Protein AF-A0A8D8N071-F1 (afdb_monomer)

InterPro domains:
  IPR002794 Protein of unknown function DUF92, TMEM19 [PF01940] (54-146)
  IPR002794 Protein of unknown function DUF92, TMEM19 [PTHR13353] (44-160)

Sequence (162 aa):
MSESTFYKFLPLLLCALSVPLSMFMWIGNVAYSKIASDEENVIPPARWLFSILVPLLLMLYGLKRKGVNKSGAIVGLLCATILSIASHAFLACLAMFFFSSSRATKFRAHLKRKYEEDFRGGEGRRNWAQVICNAGYATTLAMLYLLDCGYGERPVDFGRFY

Solvent-accessible surface area (backbone atoms only — not comparable to full-atom values): 8678 Å² total; per-residue (Å²): 131,60,72,72,60,54,65,70,47,43,63,56,53,51,49,67,51,30,50,58,53,14,50,52,53,30,53,50,46,52,52,47,21,64,76,69,73,40,73,88,72,61,70,54,55,68,52,39,32,48,22,45,45,51,26,48,52,52,34,53,49,29,47,75,63,42,35,24,40,74,60,12,33,56,50,43,30,55,40,35,22,49,18,29,51,19,19,61,66,51,28,48,52,53,51,50,50,53,55,51,51,34,55,51,41,49,60,66,38,80,61,49,52,78,76,38,95,82,61,81,73,64,37,51,60,33,41,40,68,57,36,42,75,73,40,39,67,61,32,54,51,25,50,51,38,38,72,79,73,34,66,54,86,76,78,92,53,63,89,82,76,107

Mean predicted aligned error: 5.96 Å

Organism: Culex pipiens (NCBI:txid7175)

pLDDT: mean 89.52, std 9.37, range [52.84, 98.38]

Foldseek 3Di:
DDPVVCVVCVVVVLCVPLLVQLVVVQVVQCVVCVVVVNNPQRQDSVLSSCLQRVLLVLLVVCVVQLLEDPQLSVLSSVLLSLLSQAEVVSNVVVSCCSVVQQVVCLVPVVVVVVPDPPSPDHGHYDHNVNSCVRRVVVSVVSVVSCVPPNHDDDDPDPPVPD

Structure (mmCIF, N/CA/C/O backbone):
data_AF-A0A8D8N071-F1
#
_entry.id   AF-A0A8D8N071-F1
#
loop_
_atom_site.group_PDB
_atom_site.id
_atom_site.type_symbol
_atom_site.label_atom_id
_atom_site.label_alt_id
_atom_site.label_comp_id
_atom_site.label_asym_id
_atom_site.label_entity_id
_atom_site.label_seq_id
_atom_site.pdbx_PDB_ins_code
_atom_site.Cartn_x
_atom_site.Cartn_y
_atom_site.Cartn_z
_atom_site.occupancy
_atom_site.B_iso_or_equiv
_atom_site.auth_seq_id
_atom_site.auth_comp_id
_atom_site.auth_asym_id
_atom_site.auth_atom_id
_atom_site.pdbx_PDB_model_num
ATOM 1 N N . MET A 1 1 ? -1.800 22.437 20.946 1.00 52.84 1 MET A N 1
ATOM 2 C CA . MET A 1 1 ? -2.088 22.727 19.523 1.00 52.84 1 MET A CA 1
ATOM 3 C C . MET A 1 1 ? -3.493 22.206 19.240 1.00 52.84 1 MET A C 1
ATOM 5 O O . MET A 1 1 ? -3.700 21.018 19.447 1.00 52.84 1 MET A O 1
ATOM 9 N N . SER A 1 2 ? -4.479 23.062 18.939 1.00 56.72 2 SER A N 1
ATOM 10 C CA . SER A 1 2 ? -5.875 22.600 18.799 1.00 56.72 2 SER A CA 1
ATOM 11 C C . SER A 1 2 ? -5.994 21.626 17.617 1.00 56.72 2 SER A C 1
ATOM 13 O O . SER A 1 2 ? -5.282 21.790 16.623 1.00 56.72 2 SER A O 1
ATOM 15 N N . GLU A 1 3 ? -6.851 20.600 17.720 1.00 66.44 3 GLU A N 1
ATOM 16 C CA . GLU A 1 3 ? -7.021 19.573 16.673 1.00 66.44 3 GLU A CA 1
ATOM 17 C C . GLU A 1 3 ? -7.222 20.181 15.272 1.00 66.44 3 GLU A C 1
ATOM 19 O O . GLU A 1 3 ? -6.717 19.649 14.286 1.00 66.44 3 GLU A O 1
ATOM 24 N N . SER A 1 4 ? -7.880 21.342 15.186 1.00 73.88 4 SER A N 1
ATOM 25 C CA . SER A 1 4 ? -8.118 22.080 13.938 1.00 73.88 4 SER A CA 1
ATOM 26 C C . SER A 1 4 ? -6.826 22.476 13.213 1.00 73.88 4 SER A C 1
ATOM 28 O O . SER A 1 4 ? -6.741 22.376 11.990 1.00 73.88 4 SER A O 1
ATOM 30 N N . THR A 1 5 ? -5.785 22.872 13.947 1.00 78.12 5 THR A N 1
ATOM 31 C CA . THR A 1 5 ? -4.499 23.257 13.351 1.00 78.12 5 THR A CA 1
ATOM 32 C C . THR A 1 5 ? -3.749 22.039 12.810 1.00 78.12 5 THR A C 1
ATOM 34 O O . THR A 1 5 ? -3.159 22.116 11.738 1.00 78.12 5 THR A O 1
ATOM 37 N N . PHE A 1 6 ? -3.818 20.890 13.492 1.00 79.44 6 PHE A N 1
ATOM 38 C CA . PHE A 1 6 ? -3.146 19.661 13.053 1.00 79.44 6 PHE A CA 1
ATOM 39 C C . PHE A 1 6 ? -3.658 19.172 11.690 1.00 79.44 6 PHE A C 1
ATOM 41 O O . PHE A 1 6 ? -2.860 18.870 10.806 1.00 79.44 6 PHE A O 1
ATOM 48 N N . TYR A 1 7 ? -4.978 19.160 11.474 1.00 81.38 7 TYR A N 1
ATOM 49 C CA . TYR A 1 7 ? -5.555 18.718 10.198 1.00 81.38 7 TYR A CA 1
ATOM 50 C C . TYR A 1 7 ? -5.221 19.641 9.019 1.00 81.38 7 TYR A C 1
ATOM 52 O O . TYR A 1 7 ? -5.156 19.162 7.891 1.00 81.38 7 TYR A O 1
ATOM 60 N N . LYS A 1 8 ? -4.959 20.933 9.264 1.00 85.69 8 LYS A N 1
ATOM 61 C CA . LYS A 1 8 ? -4.506 21.874 8.223 1.00 85.69 8 LYS A CA 1
ATOM 62 C C . LYS A 1 8 ? -3.095 21.550 7.730 1.00 85.69 8 LYS A C 1
ATOM 64 O O . LYS A 1 8 ? -2.833 21.649 6.537 1.00 85.69 8 LYS A O 1
ATOM 69 N N . PHE A 1 9 ? -2.205 21.134 8.632 1.00 86.75 9 PHE A N 1
ATOM 70 C CA . PHE A 1 9 ? -0.821 20.785 8.294 1.00 86.75 9 PHE A CA 1
ATOM 71 C C . PHE A 1 9 ? -0.629 19.312 7.918 1.00 86.75 9 PHE A C 1
ATOM 73 O O . PHE A 1 9 ? 0.404 18.960 7.355 1.00 86.75 9 PHE A O 1
ATOM 80 N N . LEU A 1 10 ? -1.610 18.447 8.186 1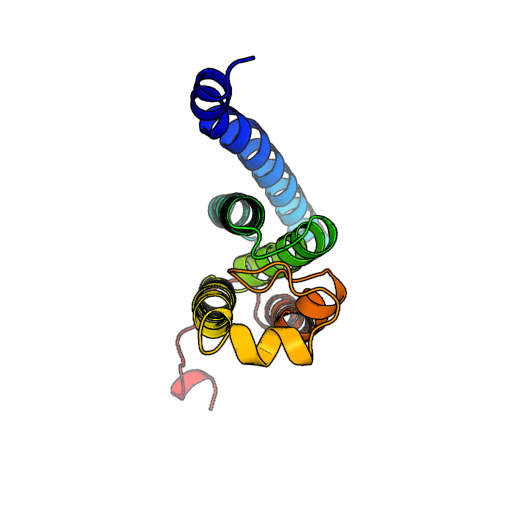.00 86.25 10 LEU A N 1
ATOM 81 C CA . LEU A 1 10 ? -1.515 17.016 7.902 1.00 86.25 10 LEU A CA 1
ATOM 82 C C . LEU A 1 10 ? -1.209 16.704 6.422 1.00 86.25 10 LEU A C 1
ATOM 84 O O . LEU A 1 10 ? -0.294 15.918 6.193 1.00 86.25 10 LEU A O 1
ATOM 88 N N . PRO A 1 11 ? -1.872 17.308 5.412 1.00 87.50 11 PRO A N 1
ATOM 89 C CA . PRO A 1 11 ? -1.524 17.065 4.009 1.00 87.50 11 PRO A CA 1
ATOM 90 C C . PRO A 1 11 ? -0.084 17.469 3.684 1.00 87.50 11 PRO A C 1
ATOM 92 O O . PRO A 1 11 ? 0.623 16.731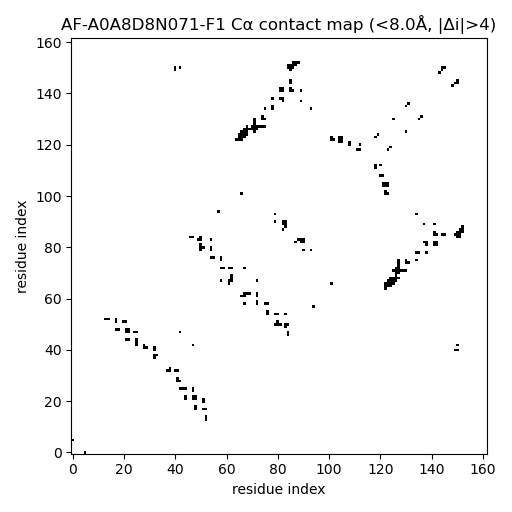 3.005 1.00 87.50 11 PRO A O 1
ATOM 95 N N . LEU A 1 12 ? 0.373 18.603 4.227 1.00 89.50 12 LEU A N 1
ATOM 96 C CA . LEU A 1 12 ? 1.741 19.079 4.039 1.00 89.50 12 LEU A CA 1
ATOM 97 C C . LEU A 1 12 ? 2.751 18.093 4.637 1.00 89.50 12 LEU A C 1
ATOM 99 O O . LEU A 1 12 ? 3.721 17.748 3.975 1.00 89.50 12 LEU A O 1
ATOM 103 N N . LEU A 1 13 ? 2.497 17.595 5.850 1.00 89.00 13 LEU A N 1
ATOM 104 C CA . LEU A 1 13 ? 3.345 16.606 6.517 1.00 89.00 13 LEU A CA 1
ATOM 105 C C . LEU A 1 13 ? 3.375 15.269 5.759 1.00 89.00 13 LEU A C 1
ATOM 107 O O . LEU A 1 13 ? 4.436 14.666 5.610 1.00 89.00 13 LEU A O 1
ATOM 111 N N . LEU A 1 14 ? 2.228 14.821 5.242 1.00 89.94 14 LEU A N 1
ATOM 112 C CA . LEU A 1 14 ? 2.140 13.604 4.434 1.00 89.94 14 LEU A CA 1
ATOM 113 C C . LEU A 1 14 ? 2.947 13.727 3.143 1.00 89.94 14 LEU A C 1
ATOM 115 O O . LEU A 1 14 ? 3.718 12.822 2.829 1.00 89.94 14 LEU A O 1
ATOM 119 N N . CYS A 1 15 ? 2.826 14.842 2.422 1.00 89.94 15 CYS A N 1
ATOM 120 C CA . CYS A 1 15 ? 3.624 15.099 1.224 1.00 89.94 15 CYS A CA 1
ATOM 121 C C . CYS A 1 15 ? 5.116 15.235 1.559 1.00 89.94 15 CYS A C 1
ATOM 123 O O . CYS A 1 15 ? 5.947 14.607 0.908 1.00 89.94 15 CYS A O 1
ATOM 125 N N . ALA A 1 16 ? 5.455 15.988 2.610 1.00 90.12 16 ALA A N 1
ATOM 126 C CA . ALA A 1 16 ? 6.834 16.220 3.036 1.00 90.12 16 ALA A CA 1
ATOM 127 C C . ALA A 1 16 ? 7.560 14.937 3.469 1.00 90.12 16 ALA A C 1
ATOM 129 O O . ALA A 1 16 ? 8.778 14.873 3.357 1.00 90.12 16 ALA A O 1
ATOM 130 N N . LEU A 1 17 ? 6.839 13.915 3.939 1.00 90.31 17 LEU A N 1
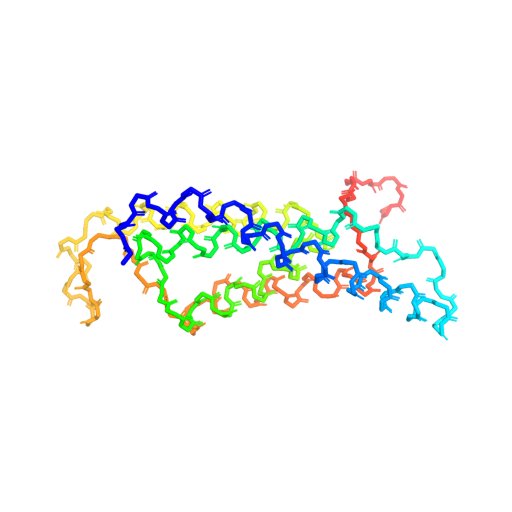ATOM 131 C CA . LEU A 1 17 ? 7.415 12.608 4.271 1.00 90.31 17 LEU A CA 1
ATOM 132 C C . LEU A 1 17 ? 7.400 11.640 3.081 1.00 90.31 17 LEU A C 1
ATOM 134 O O . LEU A 1 17 ? 8.398 10.973 2.816 1.00 90.31 17 LEU A O 1
ATOM 138 N N . SER A 1 18 ? 6.279 11.551 2.362 1.00 91.19 18 SER A N 1
ATOM 139 C CA . SER A 1 18 ? 6.112 10.564 1.287 1.00 91.19 18 SER A CA 1
ATOM 140 C C . SER A 1 18 ? 6.951 10.878 0.051 1.00 91.19 18 SER A C 1
ATOM 142 O O . SER A 1 18 ? 7.525 9.956 -0.525 1.00 91.19 18 SER A O 1
ATOM 144 N N . VAL A 1 19 ? 7.082 12.154 -0.334 1.00 93.81 19 VAL A N 1
ATOM 145 C CA . VAL A 1 19 ? 7.828 12.543 -1.539 1.00 93.81 19 VAL A CA 1
ATOM 146 C C . VAL A 1 19 ? 9.322 12.231 -1.396 1.00 93.81 19 VAL A C 1
ATOM 148 O O . VAL A 1 19 ? 9.820 11.467 -2.225 1.00 93.81 19 VAL A O 1
ATOM 151 N N . PRO A 1 20 ? 10.047 12.691 -0.354 1.00 94.81 20 PRO A N 1
ATOM 152 C CA . PRO A 1 20 ? 11.467 12.368 -0.214 1.00 94.81 20 PRO A CA 1
ATOM 153 C C . PRO A 1 20 ? 11.718 10.870 -0.058 1.00 94.81 20 PRO A C 1
ATOM 155 O O . PRO A 1 20 ? 12.638 10.342 -0.677 1.00 94.81 20 PRO A O 1
ATOM 158 N N . LEU A 1 21 ? 10.873 10.166 0.707 1.00 93.81 21 LEU A N 1
ATOM 159 C CA . LEU A 1 21 ? 11.000 8.718 0.869 1.00 93.81 21 LEU A CA 1
ATOM 160 C C . LEU A 1 21 ? 10.805 7.985 -0.466 1.00 93.81 21 LEU A C 1
ATOM 162 O O . LEU A 1 21 ? 11.557 7.063 -0.771 1.00 93.81 21 LEU A O 1
ATOM 166 N N . SER A 1 22 ? 9.840 8.413 -1.284 1.00 95.25 22 SER A N 1
ATOM 167 C CA . SER A 1 22 ? 9.605 7.822 -2.606 1.00 95.25 22 SER A CA 1
ATOM 168 C C . SER A 1 22 ? 10.768 8.045 -3.564 1.00 95.25 22 SER A C 1
ATOM 170 O O . SER A 1 22 ? 11.167 7.114 -4.257 1.00 95.25 22 SER A O 1
ATOM 172 N N . MET A 1 23 ? 11.360 9.242 -3.552 1.00 95.31 23 MET A N 1
ATOM 173 C CA . MET A 1 23 ? 12.532 9.551 -4.368 1.00 95.31 23 MET A CA 1
ATOM 174 C C . MET A 1 23 ? 13.748 8.749 -3.914 1.00 95.31 23 MET A C 1
ATOM 176 O O . MET A 1 23 ? 14.463 8.210 -4.750 1.00 95.31 23 MET A O 1
ATOM 180 N N . PHE A 1 24 ? 13.950 8.609 -2.602 1.00 95.38 24 PHE A N 1
ATOM 181 C CA . PHE A 1 24 ? 15.024 7.788 -2.048 1.00 95.38 24 PHE A CA 1
ATOM 182 C C . PHE A 1 24 ? 14.902 6.320 -2.477 1.00 95.38 24 PHE A C 1
ATOM 184 O O . PHE A 1 24 ? 15.866 5.740 -2.976 1.00 95.38 24 PHE A O 1
ATOM 191 N N . MET A 1 25 ? 13.707 5.734 -2.350 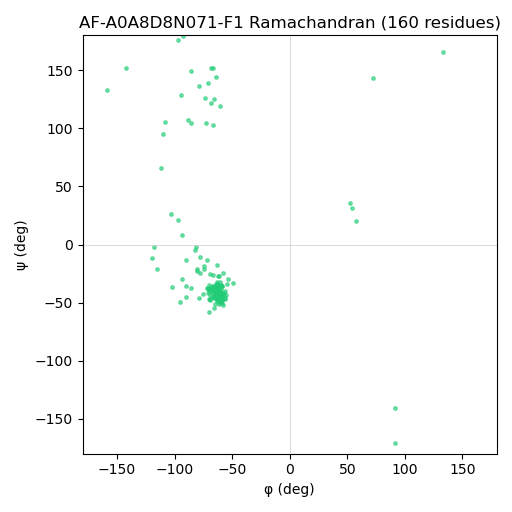1.00 94.00 25 MET A N 1
ATOM 192 C CA . MET A 1 25 ? 13.459 4.355 -2.780 1.00 94.00 25 MET A CA 1
ATOM 193 C C . MET A 1 25 ? 13.630 4.177 -4.292 1.00 94.00 25 MET A C 1
ATOM 195 O O . MET A 1 25 ? 14.210 3.188 -4.734 1.00 94.00 25 MET A O 1
ATOM 199 N N . TRP A 1 26 ? 13.179 5.150 -5.087 1.00 95.94 26 TRP A N 1
ATOM 200 C CA . TRP A 1 26 ? 13.367 5.139 -6.534 1.00 95.94 26 TRP A CA 1
ATOM 201 C C . TRP A 1 26 ? 14.848 5.197 -6.928 1.00 95.94 26 TRP A C 1
ATOM 203 O O . TRP A 1 26 ? 15.290 4.375 -7.726 1.00 95.94 26 TRP A O 1
ATOM 213 N N . ILE A 1 27 ? 15.636 6.096 -6.326 1.00 94.69 27 ILE A N 1
ATOM 214 C CA . ILE A 1 27 ? 17.090 6.173 -6.549 1.00 94.69 27 ILE A CA 1
ATOM 215 C C . ILE A 1 27 ? 17.756 4.838 -6.194 1.00 94.69 27 ILE A C 1
ATOM 217 O O . ILE A 1 27 ? 18.585 4.346 -6.958 1.00 94.69 27 ILE A O 1
ATOM 221 N N . GLY A 1 28 ? 17.366 4.224 -5.072 1.00 93.00 28 GLY A N 1
ATOM 222 C CA . GLY A 1 28 ? 17.843 2.897 -4.682 1.00 93.00 28 GLY A CA 1
ATOM 223 C C . GLY A 1 28 ? 17.495 1.817 -5.709 1.00 93.00 28 GLY A C 1
ATOM 224 O O . GLY A 1 28 ? 18.349 1.006 -6.055 1.00 93.00 28 GLY A O 1
ATOM 225 N N . ASN A 1 29 ? 16.275 1.832 -6.249 1.00 92.31 29 ASN A N 1
ATOM 226 C CA . ASN A 1 29 ? 15.849 0.891 -7.283 1.00 92.31 29 ASN A CA 1
ATOM 227 C C . ASN A 1 29 ? 16.608 1.084 -8.608 1.00 92.31 29 ASN A C 1
ATOM 229 O O . ASN A 1 29 ? 17.022 0.096 -9.207 1.00 92.31 29 ASN A O 1
ATOM 233 N N . VAL A 1 30 ? 16.877 2.329 -9.018 1.00 92.81 30 VAL A N 1
ATOM 234 C CA . VAL A 1 30 ? 17.736 2.635 -10.177 1.00 92.81 30 VAL A CA 1
ATOM 235 C C . VAL A 1 30 ? 19.167 2.140 -9.950 1.00 92.81 30 VAL A C 1
ATOM 237 O O . VAL A 1 30 ? 19.760 1.535 -10.840 1.00 92.81 30 VAL A O 1
ATOM 240 N N . ALA A 1 31 ? 19.735 2.376 -8.764 1.00 92.62 31 ALA A N 1
ATOM 241 C CA . ALA A 1 31 ? 21.075 1.902 -8.428 1.00 92.62 31 ALA A CA 1
ATOM 242 C C . ALA A 1 31 ? 21.152 0.367 -8.442 1.00 92.62 31 ALA A C 1
ATOM 244 O O . ALA A 1 31 ? 22.076 -0.194 -9.024 1.00 92.62 31 ALA A O 1
ATOM 245 N N . TYR A 1 32 ? 20.156 -0.303 -7.856 1.00 90.12 32 TYR A N 1
ATOM 246 C CA . TYR A 1 32 ? 20.048 -1.759 -7.860 1.00 90.12 32 TYR A CA 1
ATOM 247 C C . TYR A 1 32 ? 19.955 -2.327 -9.280 1.00 90.12 32 TYR A C 1
ATOM 249 O O . TYR A 1 32 ? 20.713 -3.229 -9.616 1.00 90.12 32 TYR A O 1
ATOM 257 N N . SER A 1 33 ? 19.093 -1.758 -10.124 1.00 89.81 33 SER A N 1
ATOM 258 C CA . SER A 1 33 ? 18.911 -2.174 -11.520 1.00 89.81 33 SER A CA 1
ATOM 259 C C . SER A 1 33 ? 20.219 -2.121 -12.322 1.00 89.81 33 SER A C 1
ATOM 261 O O . SER A 1 33 ? 20.553 -3.080 -13.015 1.00 89.81 33 SER A O 1
ATOM 263 N N . LYS A 1 34 ? 21.030 -1.069 -12.139 1.00 91.06 34 LYS A N 1
ATOM 264 C CA . LYS A 1 34 ? 22.357 -0.964 -12.772 1.00 91.06 34 LYS A CA 1
ATOM 265 C C . LYS A 1 34 ? 23.338 -2.032 -12.289 1.00 91.06 34 LYS A C 1
ATOM 267 O O . LYS A 1 34 ? 24.096 -2.570 -13.088 1.00 91.06 34 LYS A O 1
ATOM 272 N N . ILE A 1 35 ? 23.337 -2.335 -10.990 1.00 91.31 35 ILE A N 1
ATOM 273 C CA . ILE A 1 35 ? 24.217 -3.359 -10.400 1.00 91.31 35 ILE A CA 1
ATOM 274 C C . ILE A 1 35 ? 23.792 -4.764 -10.846 1.00 91.31 35 ILE A C 1
ATOM 276 O O . ILE A 1 35 ? 24.646 -5.606 -11.106 1.00 91.31 35 ILE A O 1
ATOM 280 N N . ALA A 1 36 ? 22.486 -5.010 -10.944 1.00 87.44 36 ALA A N 1
ATOM 281 C CA . ALA A 1 36 ? 21.910 -6.287 -11.351 1.00 87.44 36 ALA A CA 1
ATOM 282 C C . ALA A 1 36 ? 21.852 -6.483 -12.880 1.00 87.44 36 ALA A C 1
ATOM 284 O O . ALA A 1 36 ? 21.463 -7.557 -13.327 1.00 87.44 36 ALA A O 1
ATOM 285 N N . SER A 1 37 ? 22.227 -5.467 -13.672 1.00 86.38 37 SER A N 1
ATOM 286 C CA . SER A 1 37 ? 22.070 -5.444 -15.138 1.00 86.38 37 SER A CA 1
ATOM 287 C C . SER A 1 37 ? 20.627 -5.712 -15.605 1.00 86.38 37 SER A C 1
ATOM 289 O O . SER A 1 37 ? 20.410 -6.263 -16.680 1.00 86.38 37 SER A O 1
ATOM 291 N N . ASP A 1 38 ? 19.645 -5.300 -14.799 1.00 80.88 38 ASP A N 1
ATOM 292 C CA . ASP A 1 38 ? 18.206 -5.468 -15.038 1.00 80.88 38 ASP A CA 1
ATOM 293 C C . ASP A 1 38 ? 17.558 -4.099 -15.296 1.00 80.88 38 ASP A C 1
ATOM 295 O O . ASP A 1 38 ? 16.817 -3.553 -14.472 1.00 80.88 38 ASP A O 1
ATOM 299 N N . GLU A 1 39 ? 17.935 -3.472 -16.412 1.00 75.56 39 GLU A N 1
ATOM 300 C CA . GLU A 1 39 ? 17.528 -2.100 -16.760 1.00 75.56 39 GLU A CA 1
ATOM 301 C C . GLU A 1 39 ? 16.065 -1.989 -17.221 1.00 75.56 39 GLU A C 1
ATOM 303 O O . GLU A 1 39 ? 15.480 -0.906 -17.161 1.00 75.56 39 GLU A O 1
ATOM 308 N N . GLU A 1 40 ? 15.440 -3.098 -17.623 1.00 77.19 40 GLU A N 1
ATOM 309 C CA . GLU A 1 40 ? 14.059 -3.111 -18.122 1.00 77.19 40 GLU A CA 1
ATOM 310 C C . GLU A 1 40 ? 13.009 -3.027 -16.997 1.00 77.19 40 GLU A C 1
ATOM 312 O O . GLU A 1 40 ? 11.904 -2.531 -17.221 1.00 77.19 40 GLU A O 1
ATOM 317 N N . ASN A 1 41 ? 13.348 -3.437 -15.768 1.00 81.38 41 ASN A N 1
ATOM 318 C CA . ASN A 1 41 ? 12.397 -3.555 -14.652 1.00 81.38 41 ASN A CA 1
ATOM 319 C C . ASN A 1 41 ? 12.480 -2.423 -13.610 1.00 81.38 41 ASN A C 1
ATOM 321 O O . ASN A 1 41 ? 12.083 -2.588 -12.452 1.00 81.38 41 ASN A O 1
ATOM 325 N N . VAL A 1 42 ? 12.945 -1.232 -14.000 1.00 91.50 42 VAL A N 1
ATOM 326 C CA . VAL A 1 42 ? 12.978 -0.067 -13.100 1.00 91.50 42 VAL A CA 1
ATOM 327 C C . VAL A 1 42 ? 11.558 0.410 -12.780 1.00 91.50 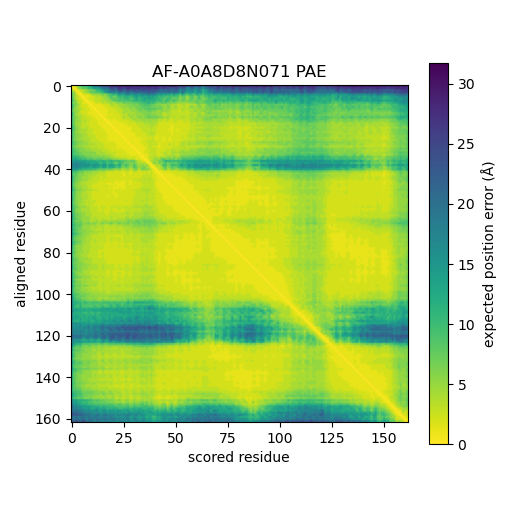42 VAL A C 1
ATOM 329 O O . VAL A 1 42 ? 10.791 0.805 -13.659 1.00 91.50 42 VAL A O 1
ATOM 332 N N . ILE A 1 43 ? 11.214 0.425 -11.492 1.00 94.12 43 ILE A N 1
ATOM 333 C CA . ILE A 1 43 ? 9.922 0.889 -10.985 1.00 94.12 43 ILE A CA 1
ATOM 334 C C . ILE A 1 43 ? 9.880 2.423 -11.070 1.00 94.12 43 ILE A C 1
ATOM 336 O O . ILE A 1 43 ? 10.743 3.090 -10.495 1.00 94.12 43 ILE A O 1
ATOM 340 N N . PRO A 1 44 ? 8.869 3.031 -11.717 1.00 94.06 44 PRO A N 1
ATOM 341 C CA . PRO A 1 44 ? 8.814 4.471 -11.902 1.00 94.06 44 PRO A CA 1
ATOM 342 C C . PRO A 1 44 ? 8.585 5.200 -10.569 1.00 94.06 44 PRO A C 1
ATOM 344 O O . PRO A 1 44 ? 7.893 4.687 -9.680 1.00 94.06 44 PRO A O 1
ATOM 347 N N . PRO A 1 45 ? 9.064 6.450 -10.437 1.00 94.81 45 PRO A N 1
ATOM 348 C CA . PRO A 1 45 ? 8.949 7.218 -9.196 1.00 94.81 45 PRO A CA 1
ATOM 349 C C . PRO A 1 45 ? 7.490 7.450 -8.774 1.00 94.81 45 PRO A C 1
ATOM 351 O O . PRO A 1 45 ? 7.177 7.453 -7.585 1.00 94.81 45 PRO A O 1
ATOM 354 N N . ALA A 1 46 ? 6.567 7.572 -9.734 1.00 95.19 46 ALA A N 1
ATOM 355 C CA . ALA A 1 46 ? 5.139 7.713 -9.451 1.00 95.19 46 ALA A CA 1
ATOM 356 C C . ALA A 1 46 ? 4.558 6.488 -8.721 1.00 95.19 46 ALA A C 1
ATOM 358 O O . ALA A 1 46 ? 3.746 6.645 -7.808 1.00 95.19 46 ALA A O 1
ATOM 359 N N . ARG A 1 47 ? 5.004 5.271 -9.069 1.00 95.94 47 ARG A N 1
ATOM 360 C CA . ARG A 1 47 ? 4.570 4.033 -8.401 1.00 95.94 47 ARG A CA 1
ATOM 361 C C . ARG A 1 47 ? 5.143 3.932 -6.989 1.00 95.94 47 ARG A C 1
ATOM 363 O O . ARG A 1 47 ? 4.421 3.516 -6.083 1.00 95.94 47 ARG A O 1
ATOM 370 N N . TRP A 1 48 ? 6.383 4.376 -6.771 1.00 96.62 48 TRP A N 1
ATOM 371 C CA . TRP A 1 48 ? 6.956 4.515 -5.427 1.00 96.62 48 TRP A CA 1
ATOM 372 C C . TRP A 1 48 ? 6.166 5.502 -4.566 1.00 96.62 48 TRP A C 1
ATOM 374 O O . TRP A 1 48 ? 5.808 5.180 -3.433 1.00 96.62 48 TRP A O 1
ATOM 384 N N . LEU A 1 49 ? 5.834 6.675 -5.113 1.00 96.56 49 LEU A N 1
ATOM 385 C CA . LEU A 1 49 ? 5.038 7.678 -4.408 1.00 96.56 49 LEU A CA 1
ATOM 386 C C . LEU A 1 49 ? 3.656 7.135 -4.041 1.00 96.56 49 LEU A C 1
ATOM 388 O O . LEU A 1 49 ? 3.257 7.226 -2.880 1.00 96.56 49 LEU A O 1
ATOM 392 N N . PHE A 1 50 ? 2.954 6.521 -4.998 1.00 97.00 50 PHE A N 1
ATOM 393 C CA . PHE A 1 50 ? 1.665 5.876 -4.749 1.00 97.00 50 PHE A CA 1
ATOM 394 C C . PHE A 1 50 ? 1.779 4.821 -3.641 1.00 97.00 50 PHE A C 1
ATOM 396 O O . PHE A 1 50 ? 0.978 4.807 -2.705 1.00 97.00 50 PHE A O 1
ATOM 403 N N . SER A 1 51 ? 2.810 3.979 -3.719 1.00 97.38 51 SER A N 1
ATOM 404 C CA . SER A 1 51 ? 3.022 2.856 -2.805 1.00 97.38 51 SER A CA 1
ATOM 405 C C . SER A 1 51 ? 3.457 3.244 -1.400 1.00 97.38 51 SER A C 1
ATOM 407 O O . SER A 1 51 ? 3.400 2.430 -0.488 1.00 97.38 51 SER A O 1
ATOM 409 N N . ILE A 1 52 ? 3.870 4.486 -1.193 1.00 96.25 52 ILE A N 1
ATOM 410 C CA . ILE A 1 52 ? 4.121 5.023 0.143 1.00 96.25 52 ILE A CA 1
ATOM 411 C C . ILE A 1 52 ? 2.884 5.773 0.631 1.00 96.25 52 ILE A C 1
ATOM 413 O O . ILE A 1 52 ? 2.405 5.541 1.741 1.00 96.25 52 ILE A O 1
ATOM 417 N N . LEU A 1 53 ? 2.343 6.663 -0.201 1.00 96.38 53 LEU A N 1
ATOM 418 C CA . LEU A 1 53 ? 1.282 7.580 0.194 1.00 96.38 53 LEU A CA 1
ATOM 419 C C . LEU A 1 53 ? -0.047 6.861 0.449 1.00 96.38 53 LEU A C 1
ATOM 421 O O . LEU A 1 53 ? -0.680 7.098 1.478 1.00 96.38 53 LEU A O 1
ATOM 425 N N . VAL A 1 54 ? -0.483 5.978 -0.454 1.00 97.12 54 VAL A N 1
ATOM 426 C CA . VAL A 1 54 ? -1.802 5.335 -0.347 1.00 97.12 54 VAL A CA 1
ATOM 427 C C . VAL A 1 54 ? -1.854 4.330 0.811 1.00 97.12 54 VAL A C 1
ATOM 429 O O . VAL A 1 54 ? -2.785 4.425 1.616 1.00 97.12 54 VAL A O 1
ATOM 432 N N . PRO A 1 55 ? -0.867 3.431 0.996 1.00 97.50 55 PRO A N 1
ATOM 433 C CA . PRO A 1 55 ? -0.778 2.599 2.197 1.00 97.50 55 PRO A CA 1
ATOM 434 C C . PRO A 1 55 ? -0.731 3.400 3.502 1.00 97.50 55 PRO A C 1
ATOM 436 O O . PRO A 1 55 ? -1.419 3.046 4.463 1.00 97.50 55 PRO A O 1
ATOM 439 N N . LEU A 1 56 ? 0.004 4.519 3.534 1.00 96.12 56 LEU A N 1
ATOM 440 C CA . LEU A 1 56 ? 0.051 5.398 4.703 1.00 96.12 56 LEU A CA 1
ATOM 441 C C . LEU A 1 56 ? -1.331 5.984 5.018 1.00 96.12 56 LEU A C 1
ATOM 443 O O . LEU A 1 56 ? -1.787 5.905 6.160 1.00 96.12 56 LEU A O 1
ATOM 447 N N . LEU A 1 57 ? -2.034 6.510 4.012 1.00 95.94 57 LEU A N 1
ATOM 448 C CA . LEU A 1 57 ? -3.403 7.011 4.160 1.00 95.94 57 LEU A CA 1
ATOM 449 C C . LEU A 1 57 ? -4.367 5.916 4.636 1.00 95.94 57 LEU A C 1
ATOM 451 O O . LEU A 1 57 ? -5.176 6.163 5.535 1.00 95.94 57 LEU A O 1
ATOM 455 N N . LEU A 1 58 ? -4.259 4.702 4.088 1.00 96.75 58 LEU A N 1
ATOM 456 C CA . LEU A 1 58 ? -5.080 3.557 4.483 1.00 96.75 58 LEU A CA 1
ATOM 457 C C . LEU A 1 58 ? -4.858 3.187 5.958 1.00 96.75 58 LEU A C 1
ATOM 459 O O . LEU A 1 58 ? -5.825 2.977 6.695 1.00 96.75 58 LEU A O 1
ATOM 463 N N . MET A 1 59 ? -3.605 3.160 6.422 1.00 96.19 59 MET A N 1
ATOM 464 C CA . MET A 1 59 ? -3.286 2.863 7.823 1.00 96.19 59 MET A CA 1
ATOM 465 C C . MET A 1 59 ? -3.710 3.988 8.770 1.00 96.19 59 MET A C 1
ATOM 467 O O . MET A 1 59 ? -4.261 3.711 9.837 1.00 96.19 59 MET A O 1
ATOM 471 N N . LEU A 1 60 ? -3.538 5.255 8.379 1.00 94.25 60 LEU A N 1
ATOM 472 C CA . LEU A 1 60 ? -4.032 6.403 9.148 1.00 94.25 60 LEU A CA 1
ATOM 473 C C . LEU A 1 60 ? -5.556 6.374 9.279 1.00 94.25 60 LEU A C 1
ATOM 475 O O . LEU A 1 60 ? -6.086 6.590 10.372 1.00 94.25 60 LEU A O 1
ATOM 479 N N . TYR A 1 61 ? -6.264 6.044 8.196 1.00 94.38 61 TYR A N 1
ATOM 480 C CA . TYR A 1 61 ? -7.705 5.819 8.228 1.00 94.38 61 TYR A CA 1
ATOM 481 C C . TYR A 1 61 ? -8.063 4.683 9.194 1.00 94.38 61 TYR A C 1
ATOM 483 O O . TYR A 1 61 ? -8.917 4.860 10.067 1.00 94.38 61 TYR A O 1
ATOM 491 N N . GLY A 1 62 ? -7.386 3.535 9.085 1.00 93.06 62 GLY A N 1
ATOM 492 C CA . GLY A 1 62 ? -7.625 2.377 9.943 1.00 93.06 62 GLY A CA 1
ATOM 493 C C . GLY A 1 62 ? -7.418 2.684 11.428 1.00 93.06 62 GLY A C 1
ATOM 494 O O . GLY A 1 62 ? -8.236 2.286 12.261 1.00 93.06 62 GLY A O 1
ATOM 495 N N . LEU A 1 63 ? -6.364 3.435 11.763 1.00 93.19 63 LEU A N 1
ATOM 496 C CA . LEU A 1 63 ? -6.076 3.887 13.126 1.00 93.19 63 LEU A CA 1
ATOM 497 C C . LEU A 1 63 ? -7.143 4.865 13.628 1.00 93.19 63 LEU A C 1
ATOM 499 O O . LEU A 1 63 ? -7.663 4.687 14.732 1.00 93.19 63 LEU A O 1
ATOM 503 N N . LYS A 1 64 ? -7.524 5.856 12.809 1.00 91.50 64 LYS A N 1
ATOM 504 C CA . LYS A 1 64 ? -8.561 6.846 13.148 1.00 91.50 64 LYS A CA 1
ATOM 505 C C . LYS A 1 64 ? -9.914 6.186 13.413 1.00 91.50 64 LYS A C 1
ATOM 507 O O . LYS A 1 64 ? -10.624 6.574 14.338 1.00 91.50 64 LYS A O 1
ATOM 512 N N . ARG A 1 65 ? -10.265 5.161 12.633 1.00 90.00 65 ARG A N 1
ATOM 513 C CA . ARG A 1 65 ? -11.498 4.373 12.796 1.00 90.00 65 ARG A CA 1
ATOM 514 C C . ARG A 1 65 ? -11.409 3.294 13.871 1.00 90.00 65 ARG A C 1
ATOM 516 O O . ARG A 1 65 ? -12.402 2.621 14.129 1.00 90.00 65 ARG A O 1
ATOM 523 N N . LYS A 1 66 ? -10.245 3.140 14.511 1.00 89.50 66 LYS A N 1
ATOM 524 C CA . LYS A 1 66 ? -9.948 2.078 15.483 1.00 89.50 66 LYS A CA 1
ATOM 525 C C . LYS A 1 66 ? -10.137 0.658 14.916 1.00 89.50 66 LYS A C 1
ATOM 527 O O . LYS A 1 66 ? -10.231 -0.286 15.691 1.00 89.50 66 LYS A O 1
ATOM 532 N N . GLY A 1 67 ? -10.131 0.494 13.588 1.00 89.00 67 GLY A N 1
ATOM 533 C CA . GLY A 1 67 ? -10.200 -0.808 12.906 1.00 89.00 67 GLY A CA 1
ATOM 534 C C . GLY A 1 67 ? -8.865 -1.569 12.901 1.00 89.00 67 GLY A C 1
ATOM 535 O O . GLY A 1 67 ? -8.809 -2.755 12.575 1.00 89.00 67 GLY A O 1
ATOM 536 N N . VAL A 1 68 ? -7.778 -0.905 13.299 1.00 93.50 68 VAL A N 1
ATOM 537 C CA . VAL A 1 68 ? -6.459 -1.504 13.538 1.00 93.50 68 VAL A CA 1
ATOM 538 C C . VAL A 1 68 ? -5.806 -0.832 14.754 1.00 93.50 68 VAL A C 1
ATOM 540 O O . VAL A 1 68 ? -6.120 0.312 15.094 1.00 93.50 68 VAL A O 1
ATOM 543 N N . ASN A 1 69 ? -4.943 -1.544 15.477 1.00 93.75 69 ASN A N 1
ATOM 544 C CA . ASN A 1 69 ? -4.108 -0.964 16.533 1.00 93.75 69 ASN A CA 1
ATOM 545 C C . ASN A 1 69 ? -2.732 -0.530 15.980 1.00 93.75 69 ASN A C 1
ATOM 547 O O . ASN A 1 69 ? -2.455 -0.687 14.796 1.00 93.75 69 ASN A O 1
ATOM 551 N N . LYS A 1 70 ? -1.861 0.035 16.828 1.00 94.94 70 LYS A N 1
ATOM 552 C CA . LYS A 1 70 ? -0.546 0.539 16.388 1.00 94.94 70 LYS A CA 1
ATOM 553 C C . LYS A 1 70 ? 0.340 -0.560 15.787 1.00 94.94 70 LYS A C 1
ATOM 555 O O . LYS A 1 70 ? 0.949 -0.329 14.751 1.00 94.94 70 LYS A O 1
ATOM 560 N N . SER A 1 71 ? 0.383 -1.746 16.397 1.00 96.44 71 SER A N 1
ATOM 561 C CA . SER A 1 71 ? 1.203 -2.856 15.892 1.00 96.44 71 SER A CA 1
ATOM 562 C C . SER A 1 71 ? 0.663 -3.409 14.573 1.00 96.44 71 SER A C 1
ATOM 564 O O . SER A 1 71 ? 1.427 -3.629 13.639 1.00 96.44 71 SER A O 1
ATOM 566 N N . GLY A 1 72 ? -0.659 -3.542 14.453 1.00 96.44 72 GLY A N 1
ATOM 567 C CA . GLY A 1 72 ? -1.321 -3.905 13.204 1.00 96.44 72 GLY A CA 1
ATOM 568 C C . GLY A 1 72 ? -1.122 -2.866 12.103 1.00 96.44 72 GLY A C 1
ATOM 569 O O . GLY A 1 72 ? -0.951 -3.247 10.954 1.00 96.44 72 GLY A O 1
ATOM 570 N N . ALA A 1 73 ? -1.088 -1.572 12.431 1.00 97.25 73 ALA A N 1
ATOM 571 C CA . ALA A 1 73 ? -0.852 -0.518 11.447 1.00 97.25 73 ALA A CA 1
ATOM 572 C C . ALA A 1 73 ? 0.570 -0.555 10.875 1.00 97.25 73 ALA A C 1
ATOM 574 O O . ALA A 1 73 ? 0.743 -0.323 9.687 1.00 97.25 73 ALA A O 1
ATOM 575 N N . ILE A 1 74 ? 1.578 -0.873 11.695 1.00 97.69 74 ILE A N 1
ATOM 576 C CA . ILE A 1 74 ? 2.970 -0.997 11.234 1.00 97.69 74 ILE A CA 1
ATOM 577 C C . ILE A 1 74 ? 3.097 -2.159 10.246 1.00 97.69 74 ILE A C 1
ATOM 579 O O . ILE A 1 74 ? 3.580 -1.972 9.134 1.00 97.69 74 ILE A O 1
ATOM 583 N N . VAL A 1 75 ? 2.611 -3.346 10.619 1.00 98.00 75 VAL A N 1
ATOM 584 C CA . VAL A 1 75 ? 2.654 -4.513 9.724 1.00 98.00 75 VAL A CA 1
ATOM 585 C C . VAL A 1 75 ? 1.773 -4.299 8.494 1.00 98.00 75 VAL A C 1
ATOM 587 O O . VAL A 1 75 ? 2.173 -4.616 7.380 1.00 98.00 75 VAL A O 1
ATOM 590 N N . GLY A 1 76 ? 0.595 -3.704 8.679 1.00 97.81 76 GLY A N 1
ATOM 591 C CA . GLY A 1 76 ? -0.330 -3.396 7.595 1.00 97.81 76 GLY A CA 1
ATOM 592 C C . GLY A 1 76 ? 0.252 -2.407 6.593 1.00 97.81 76 GLY A C 1
ATOM 593 O O . GLY A 1 76 ? 0.019 -2.575 5.401 1.00 97.81 76 GLY A O 1
ATOM 594 N N . LEU A 1 77 ? 1.047 -1.434 7.054 1.00 97.94 77 LEU A N 1
ATOM 595 C CA . LEU A 1 77 ? 1.779 -0.518 6.186 1.00 97.94 77 LEU A CA 1
ATOM 596 C C . LEU A 1 77 ? 2.772 -1.285 5.311 1.00 97.94 77 LEU A C 1
ATOM 598 O O . LEU A 1 77 ? 2.741 -1.121 4.099 1.00 97.94 77 LEU A O 1
ATOM 602 N N . LEU A 1 78 ? 3.588 -2.163 5.903 1.00 97.94 78 LEU A N 1
ATOM 603 C CA . LEU A 1 78 ? 4.562 -2.973 5.162 1.00 97.94 78 LEU A CA 1
ATOM 604 C C . LEU A 1 78 ? 3.885 -3.857 4.106 1.00 97.94 78 LEU A C 1
ATOM 606 O O . LEU A 1 78 ? 4.261 -3.809 2.936 1.00 97.94 78 LEU A O 1
ATOM 610 N N . CYS A 1 79 ? 2.853 -4.611 4.497 1.00 98.38 79 CYS A N 1
ATOM 611 C CA . CYS A 1 79 ? 2.084 -5.447 3.576 1.00 98.38 79 CYS A CA 1
ATOM 612 C C . CYS A 1 79 ? 1.479 -4.613 2.439 1.00 98.38 79 CYS A C 1
ATOM 614 O O . CYS A 1 79 ? 1.674 -4.926 1.269 1.00 98.38 79 CYS A O 1
ATOM 616 N N . ALA A 1 80 ? 0.769 -3.531 2.767 1.00 98.31 80 ALA A N 1
ATOM 617 C CA . ALA A 1 80 ? 0.095 -2.701 1.774 1.00 98.31 80 ALA A CA 1
ATOM 618 C C . ALA A 1 80 ? 1.079 -2.038 0.795 1.00 98.31 80 ALA A C 1
ATOM 620 O O . ALA A 1 80 ? 0.773 -1.989 -0.393 1.00 98.31 80 ALA A O 1
ATOM 621 N N . THR A 1 81 ? 2.255 -1.600 1.260 1.00 98.00 81 THR A N 1
ATOM 622 C CA . THR A 1 81 ? 3.332 -1.069 0.408 1.00 98.00 81 THR A CA 1
ATOM 623 C C . THR A 1 81 ? 3.861 -2.122 -0.563 1.00 98.00 81 THR A C 1
ATOM 625 O O . THR A 1 81 ? 3.982 -1.850 -1.752 1.00 98.00 81 THR A O 1
ATOM 628 N N . ILE A 1 82 ? 4.146 -3.342 -0.099 1.00 98.06 82 ILE A N 1
ATOM 629 C CA . ILE A 1 82 ? 4.626 -4.418 -0.983 1.00 98.06 82 ILE A CA 1
ATOM 630 C C . ILE A 1 82 ? 3.559 -4.768 -2.024 1.00 98.06 82 ILE A C 1
ATOM 632 O O . ILE A 1 82 ? 3.854 -4.833 -3.217 1.00 98.06 82 ILE A O 1
ATOM 636 N N . LEU A 1 83 ? 2.305 -4.939 -1.590 1.00 98.38 83 LEU A N 1
ATOM 637 C CA . LEU A 1 83 ? 1.197 -5.243 -2.493 1.00 98.38 83 LEU A CA 1
ATOM 638 C C . LEU A 1 83 ? 1.015 -4.142 -3.539 1.00 98.38 83 LEU A C 1
ATOM 640 O O . LEU A 1 83 ? 0.831 -4.463 -4.706 1.00 98.38 83 LEU A O 1
ATOM 644 N N . SER A 1 84 ? 1.091 -2.867 -3.152 1.00 98.00 84 SER A N 1
ATOM 645 C CA . SER A 1 84 ? 0.930 -1.753 -4.089 1.00 98.00 84 SER A CA 1
ATOM 646 C C . SER A 1 84 ? 2.096 -1.617 -5.066 1.00 98.00 84 SER A C 1
ATOM 648 O O . SER A 1 84 ? 1.865 -1.279 -6.225 1.00 98.00 84 SER A O 1
ATOM 650 N N . ILE A 1 85 ? 3.328 -1.914 -4.626 1.00 97.25 85 ILE A N 1
ATOM 651 C CA . ILE A 1 85 ? 4.504 -1.944 -5.508 1.00 97.25 85 ILE A CA 1
ATOM 652 C C . ILE A 1 85 ? 4.393 -3.090 -6.508 1.00 97.25 85 ILE A C 1
ATOM 654 O O . ILE A 1 85 ? 4.806 -2.910 -7.647 1.00 97.25 85 ILE A O 1
ATOM 658 N N . ALA A 1 86 ? 3.830 -4.236 -6.121 1.00 96.69 86 ALA A N 1
ATOM 659 C CA . ALA A 1 86 ? 3.590 -5.361 -7.022 1.00 96.69 86 ALA A CA 1
ATOM 660 C C . ALA A 1 86 ? 2.474 -5.045 -8.029 1.00 96.69 86 ALA A C 1
ATOM 662 O O . ALA A 1 86 ? 2.695 -5.022 -9.242 1.00 96.69 86 ALA A O 1
ATOM 663 N N . SER A 1 87 ? 1.281 -4.712 -7.538 1.00 96.56 87 SER A N 1
ATOM 664 C CA . SER A 1 87 ? 0.113 -4.394 -8.357 1.00 96.56 87 SER A CA 1
ATOM 665 C C . SER A 1 87 ? -0.905 -3.574 -7.569 1.00 96.56 87 SER A C 1
ATOM 667 O O . SER A 1 87 ? -1.314 -3.940 -6.464 1.00 96.56 87 SER A O 1
ATOM 669 N N . HIS A 1 88 ? -1.415 -2.498 -8.165 1.00 96.50 88 HIS A N 1
ATOM 670 C CA . HIS A 1 88 ? -2.470 -1.701 -7.543 1.00 96.50 88 HIS A CA 1
ATOM 671 C C . HIS A 1 88 ? -3.746 -2.526 -7.310 1.00 96.50 88 HIS A C 1
ATOM 673 O O . HIS A 1 88 ? -4.480 -2.257 -6.357 1.00 96.50 88 HIS A O 1
ATOM 679 N N . ALA A 1 89 ? -3.983 -3.569 -8.115 1.00 96.25 89 ALA A N 1
ATOM 680 C CA . ALA A 1 89 ? -5.090 -4.500 -7.914 1.00 96.25 89 ALA A CA 1
ATOM 681 C C . ALA A 1 89 ? -4.938 -5.299 -6.608 1.00 96.25 89 ALA A C 1
ATOM 683 O O . ALA A 1 89 ? -5.918 -5.487 -5.889 1.00 96.25 89 ALA A O 1
ATOM 684 N N . PHE A 1 90 ? -3.717 -5.707 -6.242 1.00 97.31 90 PHE A N 1
ATOM 685 C CA . PHE A 1 90 ? -3.473 -6.414 -4.980 1.00 97.31 90 PHE A CA 1
ATOM 686 C C . PHE A 1 90 ? -3.762 -5.507 -3.783 1.00 97.31 90 PHE A C 1
ATOM 688 O O . PHE A 1 90 ? -4.463 -5.915 -2.852 1.00 97.31 90 PHE A O 1
ATOM 695 N N . LEU A 1 91 ? -3.307 -4.248 -3.832 1.00 98.06 91 LEU A N 1
ATOM 696 C CA . LEU A 1 91 ? -3.668 -3.256 -2.818 1.00 98.06 91 LEU A CA 1
ATOM 697 C C . LEU A 1 91 ? -5.188 -3.043 -2.759 1.00 98.06 91 LEU A C 1
ATOM 699 O O . LEU A 1 91 ? -5.749 -2.989 -1.665 1.00 98.06 91 LEU A O 1
ATOM 703 N N . ALA A 1 92 ? -5.859 -2.926 -3.907 1.00 97.56 92 ALA A N 1
ATOM 704 C CA . ALA A 1 92 ? -7.305 -2.736 -3.968 1.00 97.56 92 ALA A CA 1
ATOM 705 C C . ALA A 1 92 ? -8.058 -3.909 -3.323 1.00 97.56 92 ALA A C 1
ATOM 707 O O . ALA A 1 92 ? -8.976 -3.677 -2.536 1.00 97.56 92 ALA A O 1
ATOM 708 N N . CYS A 1 93 ? -7.632 -5.151 -3.570 1.00 97.25 93 CYS A N 1
ATOM 709 C CA . CYS A 1 93 ? -8.170 -6.340 -2.909 1.00 97.25 93 CYS A CA 1
ATOM 710 C C . CYS A 1 93 ? -7.972 -6.286 -1.388 1.00 97.25 93 CYS A C 1
ATOM 712 O O . CYS A 1 93 ? -8.925 -6.508 -0.637 1.00 97.25 93 CYS A O 1
ATOM 714 N N . LEU A 1 94 ? -6.772 -5.925 -0.916 1.00 97.31 94 LEU A N 1
ATOM 715 C CA . LEU A 1 94 ? -6.496 -5.773 0.515 1.00 97.31 94 LEU A CA 1
ATOM 716 C C . LEU A 1 94 ? -7.367 -4.677 1.149 1.00 97.31 94 LEU A C 1
ATOM 718 O O . LEU A 1 94 ? -7.952 -4.883 2.213 1.00 97.31 94 LEU A O 1
ATOM 722 N N . ALA A 1 95 ? -7.480 -3.520 0.497 1.00 97.44 95 ALA A N 1
ATOM 723 C CA . ALA A 1 95 ? -8.309 -2.414 0.957 1.00 97.44 95 ALA A CA 1
ATOM 724 C C . ALA A 1 95 ? -9.791 -2.815 0.992 1.00 97.44 95 ALA A C 1
ATOM 726 O O . ALA A 1 95 ? -10.468 -2.593 1.998 1.00 97.44 95 ALA A O 1
ATOM 727 N N . MET A 1 96 ? -10.287 -3.465 -0.063 1.00 97.19 96 MET A N 1
ATOM 728 C CA . MET A 1 96 ? -11.659 -3.962 -0.137 1.00 97.19 96 MET A CA 1
ATOM 729 C C . MET A 1 96 ? -11.943 -4.963 0.981 1.00 97.19 96 MET A C 1
ATOM 731 O O . MET A 1 96 ? -12.951 -4.815 1.671 1.00 97.19 96 MET A O 1
ATOM 735 N N . PHE A 1 97 ? -11.040 -5.919 1.221 1.00 95.00 97 PHE A N 1
ATOM 736 C CA . PHE A 1 97 ? -11.125 -6.839 2.352 1.00 95.00 97 PHE A CA 1
ATOM 737 C C . PHE A 1 97 ? -11.146 -6.090 3.686 1.00 95.00 97 PHE A C 1
ATOM 739 O O . PHE A 1 97 ? -11.994 -6.364 4.536 1.00 95.00 97 PHE A O 1
ATOM 746 N N . PHE A 1 98 ? -10.253 -5.119 3.889 1.00 94.75 98 PHE A N 1
ATOM 747 C CA . PHE A 1 98 ? -10.193 -4.346 5.126 1.00 94.75 98 PHE A CA 1
ATOM 748 C C . PHE A 1 98 ? -11.506 -3.599 5.389 1.00 94.75 98 PHE A C 1
ATOM 750 O O . PHE A 1 98 ? -12.049 -3.682 6.494 1.00 94.75 98 PHE A O 1
ATOM 757 N N . PHE A 1 99 ? -12.055 -2.905 4.390 1.00 94.12 99 PHE A N 1
ATOM 758 C CA . PHE A 1 99 ? -13.303 -2.158 4.540 1.00 94.12 99 PHE A CA 1
ATOM 759 C C . PHE A 1 99 ? -14.513 -3.077 4.718 1.00 94.12 99 PHE A C 1
ATOM 761 O O . PHE A 1 99 ? -15.315 -2.855 5.630 1.00 94.12 99 PHE A O 1
ATOM 768 N N . SER A 1 100 ? -14.646 -4.113 3.887 1.00 93.81 100 SER A N 1
ATOM 769 C CA . SER A 1 100 ? -15.772 -5.049 3.944 1.00 93.81 100 SER A CA 1
ATOM 770 C C . SER A 1 100 ? -15.791 -5.802 5.272 1.00 93.81 100 SER A C 1
ATOM 772 O O . SER A 1 100 ? -16.803 -5.777 5.975 1.00 93.81 100 SER A O 1
ATOM 774 N N . SER A 1 101 ? -14.653 -6.358 5.697 1.00 90.44 101 SER A N 1
ATOM 775 C CA . SER A 1 101 ? -14.556 -7.076 6.967 1.00 90.44 101 SER A CA 1
ATOM 776 C C . SER A 1 101 ? -14.754 -6.140 8.163 1.00 90.44 101 SER A C 1
ATOM 778 O O . SER A 1 101 ? -15.441 -6.505 9.113 1.00 90.44 101 SER A O 1
ATOM 780 N N . SER A 1 102 ? -14.271 -4.890 8.116 1.00 88.50 102 SER A N 1
ATOM 781 C CA . SER A 1 102 ? -14.526 -3.909 9.188 1.00 88.50 102 SER A CA 1
ATOM 782 C C . SER A 1 102 ? -16.013 -3.578 9.327 1.00 88.50 102 SER A C 1
ATOM 784 O O . SER A 1 102 ? -16.515 -3.448 10.444 1.00 88.50 102 SER A O 1
ATOM 786 N N . ARG A 1 103 ? -16.764 -3.509 8.222 1.00 88.19 103 ARG A N 1
ATOM 787 C CA . ARG A 1 103 ? -18.228 -3.358 8.275 1.00 88.19 103 ARG A CA 1
ATOM 788 C C . ARG A 1 103 ? -18.904 -4.633 8.774 1.00 88.19 103 ARG A C 1
ATOM 790 O O . ARG A 1 103 ? -19.774 -4.538 9.637 1.00 88.19 103 ARG A O 1
ATOM 797 N N . ALA A 1 104 ? -18.456 -5.800 8.316 1.00 87.62 104 ALA A N 1
ATOM 798 C CA . ALA A 1 104 ? -18.978 -7.094 8.748 1.00 87.62 104 ALA A CA 1
ATOM 799 C C . ALA A 1 104 ? -18.832 -7.304 10.264 1.00 87.62 104 ALA A C 1
ATOM 801 O O . ALA A 1 104 ? -19.748 -7.819 10.893 1.00 87.62 104 ALA A O 1
ATOM 802 N N . THR A 1 105 ? -17.754 -6.815 10.891 1.00 82.50 105 THR A N 1
ATOM 803 C CA . THR A 1 105 ? -17.591 -6.927 12.356 1.00 82.50 105 THR A CA 1
ATOM 804 C C . THR A 1 105 ? -18.647 -6.187 13.183 1.00 82.50 105 THR A C 1
ATOM 806 O O . THR A 1 105 ? -18.817 -6.498 14.360 1.00 82.50 105 THR A O 1
ATOM 809 N N . LYS A 1 106 ? -19.389 -5.241 12.590 1.00 81.88 106 LYS A N 1
ATOM 810 C CA . LYS A 1 106 ? -20.516 -4.573 13.262 1.00 81.88 106 LYS A CA 1
ATOM 811 C C . LYS A 1 106 ? -21.782 -5.418 13.247 1.00 81.88 106 LYS A C 1
ATOM 813 O O . LYS A 1 106 ? -22.667 -5.216 14.079 1.00 81.88 106 LYS A O 1
ATOM 818 N N . PHE A 1 107 ? -21.890 -6.349 12.304 1.00 83.75 107 PHE A N 1
ATOM 819 C CA . PHE A 1 107 ? -23.037 -7.232 12.221 1.00 83.75 107 PHE A CA 1
ATOM 820 C C . PHE A 1 107 ? -23.063 -8.136 13.451 1.00 83.75 107 PHE A C 1
ATOM 822 O O . PHE A 1 107 ? -22.081 -8.804 13.765 1.00 83.75 107 PHE A O 1
ATOM 829 N N . ARG A 1 108 ? -24.190 -8.132 14.174 1.00 82.81 108 ARG A N 1
ATOM 830 C CA . ARG A 1 108 ? -24.386 -8.962 15.376 1.00 82.81 108 ARG A CA 1
ATOM 831 C C . ARG A 1 108 ? -23.270 -8.808 16.424 1.00 82.81 108 ARG A C 1
ATOM 833 O O . ARG A 1 108 ? -22.944 -9.749 17.142 1.00 82.81 108 ARG A O 1
ATOM 840 N N . ALA A 1 109 ? -22.730 -7.599 16.576 1.00 81.62 109 ALA A N 1
ATOM 841 C CA . ALA A 1 109 ? -21.597 -7.336 17.466 1.00 81.62 109 ALA A CA 1
ATOM 842 C C . ALA A 1 109 ? -21.858 -7.712 18.948 1.00 81.62 109 ALA A C 1
ATOM 844 O O . ALA A 1 109 ? -20.926 -8.030 19.683 1.00 81.62 109 ALA A O 1
ATOM 845 N N . HIS A 1 110 ? -23.126 -7.749 19.378 1.00 80.81 110 HIS A N 1
ATOM 846 C CA . HIS A 1 110 ? -23.527 -8.217 20.711 1.00 80.81 110 HIS A CA 1
ATOM 847 C C . HIS A 1 110 ? -23.210 -9.704 20.963 1.00 80.81 110 HIS A C 1
ATOM 849 O O . HIS A 1 110 ? -22.905 -10.072 22.093 1.00 80.81 110 HIS A O 1
ATOM 855 N N . LEU A 1 111 ? -23.257 -10.551 19.927 1.00 82.81 111 LEU A N 1
ATOM 856 C CA . LEU A 1 111 ? -22.844 -11.955 20.013 1.00 82.81 111 LEU A CA 1
ATOM 857 C C . LEU A 1 111 ? -21.320 -12.060 20.046 1.00 82.81 111 LEU A C 1
ATOM 859 O O . LEU A 1 111 ? -20.783 -12.799 20.862 1.00 82.81 111 LEU A O 1
ATOM 863 N N . LYS A 1 11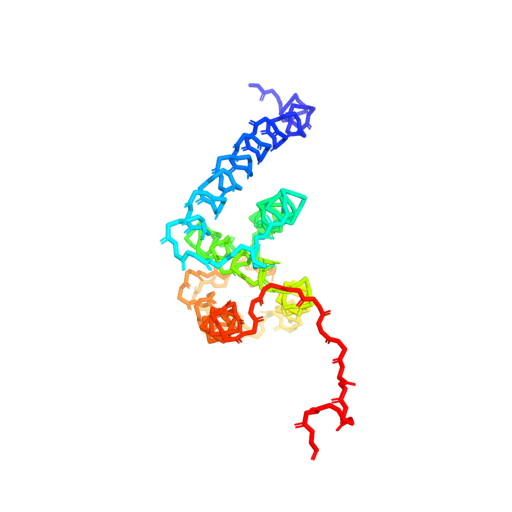2 ? -20.624 -11.273 19.215 1.00 77.00 112 LYS A N 1
ATOM 864 C CA . LYS A 1 112 ? -19.154 -11.273 19.137 1.00 77.00 112 LYS A CA 1
ATOM 865 C C . LYS A 1 112 ? -18.499 -10.923 20.476 1.00 77.00 112 LYS A C 1
ATOM 867 O O . LYS A 1 112 ? -17.510 -11.543 20.849 1.00 77.00 112 LYS A O 1
ATOM 872 N N . ARG A 1 113 ? -19.118 -10.017 21.244 1.00 78.19 113 ARG A N 1
ATOM 873 C CA . ARG A 1 113 ? -18.696 -9.669 22.611 1.00 78.19 113 ARG A CA 1
ATOM 874 C C . ARG A 1 113 ? -18.573 -10.881 23.543 1.00 78.19 113 ARG A C 1
ATOM 876 O O . ARG A 1 113 ? -17.768 -10.836 24.459 1.00 78.19 113 ARG A O 1
ATOM 883 N N . LYS A 1 114 ? -19.357 -11.943 23.335 1.00 83.25 114 LYS A N 1
ATOM 884 C CA . LYS A 1 114 ? -19.300 -13.149 24.176 1.00 83.25 114 LYS A CA 1
ATOM 885 C C . LYS A 1 114 ? -18.065 -14.016 23.908 1.00 83.25 114 LYS A C 1
ATOM 887 O O . LYS A 1 114 ? -17.727 -14.825 24.759 1.00 83.25 114 LYS A O 1
ATOM 892 N N . TYR A 1 115 ? -17.436 -13.868 22.741 1.00 79.38 115 TYR A N 1
ATOM 893 C CA . TYR A 1 115 ? -16.352 -14.743 22.278 1.00 79.38 115 TYR A CA 1
ATOM 894 C C . TYR A 1 115 ? -15.003 -14.032 22.136 1.00 79.38 115 TYR A C 1
ATOM 896 O O . TYR A 1 115 ? -13.970 -14.687 22.098 1.00 79.38 115 TYR A O 1
ATOM 904 N N . GLU A 1 116 ? -14.995 -12.705 22.010 1.00 73.75 116 GLU A N 1
ATOM 905 C CA . GLU A 1 116 ? -13.785 -11.928 21.750 1.00 73.75 116 GLU A CA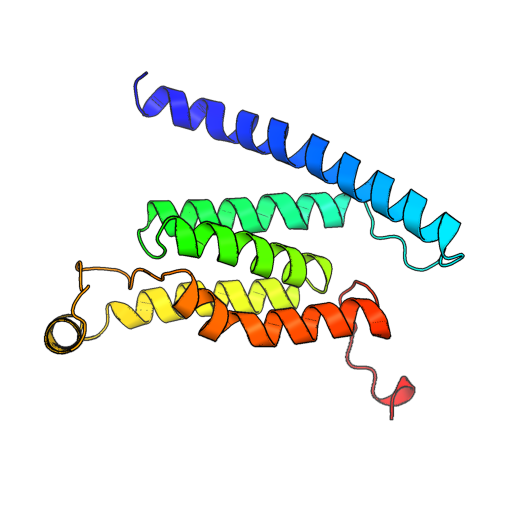 1
ATOM 906 C C . GLU A 1 116 ? -13.394 -11.150 23.016 1.00 73.75 116 GLU A C 1
ATOM 908 O O . GLU A 1 116 ? -14.029 -10.150 23.352 1.00 73.75 116 GLU A O 1
ATOM 913 N N . GLU A 1 117 ? -12.349 -11.614 23.714 1.00 68.19 117 GLU A N 1
ATOM 914 C CA . GLU A 1 117 ? -11.859 -11.023 24.977 1.00 68.19 117 GLU A CA 1
ATOM 915 C C . GLU A 1 117 ? -11.545 -9.525 24.847 1.00 68.19 117 GLU A C 1
ATOM 917 O O . GLU A 1 117 ? -11.782 -8.739 25.760 1.00 68.19 117 GLU A O 1
ATOM 922 N N . ASP A 1 118 ? -11.075 -9.113 23.670 1.00 66.31 118 ASP A N 1
ATOM 923 C CA . ASP A 1 118 ? -10.662 -7.744 23.363 1.00 66.31 118 ASP A CA 1
ATOM 924 C C . ASP A 1 118 ? -11.760 -6.919 22.657 1.00 66.31 118 ASP A C 1
ATOM 926 O O . ASP A 1 118 ? -11.486 -5.917 21.982 1.00 66.31 118 ASP A O 1
ATOM 930 N N . PHE A 1 119 ? -13.031 -7.319 22.775 1.00 71.38 119 PHE A N 1
ATOM 931 C CA . PHE A 1 119 ? -14.135 -6.624 22.118 1.00 71.38 119 PHE A CA 1
ATOM 932 C C . PHE A 1 119 ? -14.347 -5.212 22.692 1.00 71.38 119 PHE A C 1
ATOM 934 O O . PHE A 1 119 ? -14.972 -5.015 23.733 1.00 71.38 119 PHE A O 1
ATOM 941 N N . ARG A 1 120 ? -13.892 -4.184 21.965 1.00 67.38 120 ARG A N 1
ATOM 942 C CA . ARG A 1 120 ? -14.016 -2.770 22.384 1.00 67.38 120 ARG A CA 1
ATOM 943 C C . ARG A 1 120 ? -15.252 -2.037 21.852 1.00 67.38 120 ARG A C 1
ATOM 945 O O . ARG A 1 120 ? -15.364 -0.829 22.040 1.00 67.38 120 ARG A O 1
ATOM 952 N N . GLY A 1 121 ? -16.183 -2.751 21.214 1.00 62.59 121 GLY A N 1
ATOM 953 C CA . GLY A 1 121 ? -17.329 -2.155 20.522 1.00 62.59 121 GLY A CA 1
ATOM 954 C C . GLY A 1 121 ? -16.939 -1.452 19.213 1.00 62.59 121 GLY A C 1
ATOM 955 O O . GLY A 1 121 ? -15.889 -0.825 19.111 1.00 62.59 121 GLY A O 1
ATOM 956 N N . GLY A 1 122 ? -17.794 -1.547 18.191 1.00 71.12 122 GLY A N 1
ATOM 957 C CA . GLY A 1 122 ? -17.554 -0.918 16.887 1.00 71.12 122 GLY A CA 1
ATOM 958 C C . GLY A 1 122 ? -16.832 -1.820 15.879 1.00 71.12 122 GLY A C 1
ATOM 959 O O . GLY A 1 122 ? -17.165 -2.994 15.752 1.00 71.12 122 GLY A O 1
ATOM 960 N N . GLU A 1 123 ? -15.916 -1.245 15.095 1.00 75.44 123 GLU A N 1
ATOM 961 C CA . GLU A 1 123 ? -15.134 -1.977 14.084 1.00 75.44 123 GLU A CA 1
ATOM 962 C C . GLU A 1 123 ? -14.116 -2.895 14.773 1.00 75.44 123 GLU A C 1
ATOM 964 O O . GLU A 1 123 ? -13.491 -2.507 15.759 1.00 75.44 123 GLU A O 1
ATOM 969 N N . GLY A 1 124 ? -13.947 -4.119 14.268 1.00 75.88 124 GLY A N 1
ATOM 970 C CA . GLY A 1 124 ? -12.979 -5.072 14.805 1.00 75.88 124 GLY A CA 1
ATOM 971 C C . GLY A 1 124 ? -11.564 -4.514 14.705 1.00 75.88 124 GLY A C 1
ATOM 972 O O . GLY A 1 124 ? -11.087 -4.220 13.609 1.00 75.88 124 GLY A O 1
ATOM 973 N N . ARG A 1 125 ? -10.902 -4.360 15.853 1.00 87.56 125 ARG A N 1
ATOM 974 C CA . ARG A 1 125 ? -9.577 -3.753 15.959 1.00 87.56 125 ARG A CA 1
ATOM 975 C C . ARG A 1 125 ? -8.492 -4.797 15.729 1.00 87.56 125 ARG A C 1
ATOM 977 O O . ARG A 1 125 ? -8.194 -5.578 16.623 1.00 87.56 125 ARG A O 1
ATOM 984 N N . ARG A 1 126 ? -7.872 -4.774 14.551 1.00 91.75 126 ARG A N 1
ATOM 985 C CA . ARG A 1 126 ? -6.862 -5.770 14.169 1.00 91.75 126 ARG A CA 1
ATOM 986 C C . ARG A 1 126 ? -5.496 -5.503 14.801 1.00 91.75 126 ARG A C 1
ATOM 988 O O . ARG A 1 126 ? -5.044 -4.355 14.823 1.00 91.75 126 ARG A O 1
ATOM 995 N N . ASN A 1 127 ? -4.840 -6.550 15.297 1.00 94.50 127 ASN A N 1
ATOM 996 C CA . ASN A 1 127 ? -3.446 -6.512 15.751 1.00 94.50 127 ASN A CA 1
ATOM 997 C C . ASN A 1 127 ? -2.474 -7.018 14.667 1.00 94.50 127 ASN A C 1
ATOM 999 O O . ASN A 1 127 ? -2.902 -7.448 13.599 1.00 94.50 127 ASN A O 1
ATOM 1003 N N . TRP A 1 128 ? -1.167 -6.952 14.930 1.00 96.50 128 TRP A N 1
ATOM 1004 C CA . TRP A 1 128 ? -0.133 -7.395 13.986 1.00 96.50 128 TRP A CA 1
ATOM 1005 C C . TRP A 1 128 ? -0.322 -8.851 13.532 1.00 96.50 128 TRP A C 1
ATOM 1007 O O . TRP A 1 128 ? -0.258 -9.114 12.336 1.00 96.50 128 TRP A O 1
ATOM 1017 N N . ALA A 1 129 ? -0.636 -9.769 14.452 1.00 96.25 129 ALA A N 1
ATOM 1018 C CA . ALA A 1 129 ? -0.806 -11.185 14.140 1.00 96.25 129 ALA A CA 1
ATOM 1019 C C . ALA A 1 129 ? -2.002 -11.401 13.205 1.00 96.25 129 ALA A C 1
ATOM 1021 O O . ALA A 1 129 ? -1.883 -12.063 12.182 1.00 96.25 129 ALA A O 1
ATOM 1022 N N . GLN A 1 130 ? -3.135 -10.752 13.483 1.00 94.00 130 GLN A N 1
ATOM 1023 C CA . GLN A 1 130 ? -4.311 -10.799 12.612 1.00 94.00 130 GLN A CA 1
ATOM 1024 C C . GLN A 1 130 ? -4.050 -10.172 11.239 1.00 94.00 130 GLN A C 1
ATOM 1026 O O . GLN A 1 130 ? -4.617 -10.619 10.245 1.00 94.00 130 GLN A O 1
ATOM 1031 N N . VAL A 1 131 ? -3.220 -9.131 11.158 1.00 96.56 131 VAL A N 1
ATOM 1032 C CA . VAL A 1 131 ? -2.829 -8.552 9.867 1.00 96.56 131 VAL A CA 1
ATOM 1033 C C . VAL A 1 131 ? -1.986 -9.545 9.069 1.00 96.56 131 VAL A C 1
ATOM 1035 O O . VAL A 1 131 ? -2.292 -9.755 7.899 1.00 96.56 131 VAL A O 1
ATOM 1038 N N . ILE A 1 132 ? -1.013 -10.219 9.690 1.00 96.50 132 ILE A N 1
ATOM 1039 C CA . ILE A 1 132 ? -0.231 -11.281 9.032 1.00 96.50 132 ILE A CA 1
ATOM 1040 C C . ILE A 1 132 ? -1.141 -12.425 8.583 1.00 96.50 132 ILE A C 1
ATOM 1042 O O . ILE A 1 132 ? -1.043 -12.854 7.439 1.00 96.50 132 ILE A O 1
ATOM 1046 N N . CYS A 1 133 ? -2.072 -12.882 9.420 1.00 95.25 133 CYS A N 1
ATOM 1047 C CA . CYS A 1 133 ? -2.996 -13.947 9.027 1.00 95.25 133 CYS A CA 1
ATOM 1048 C C . CYS A 1 133 ? -3.854 -13.563 7.810 1.00 95.25 133 CYS A C 1
ATOM 1050 O O . CYS A 1 133 ? -4.153 -14.416 6.983 1.00 95.25 133 CYS A O 1
ATOM 1052 N N . ASN A 1 134 ? -4.238 -12.289 7.680 1.00 94.12 134 ASN A N 1
ATOM 1053 C CA . ASN A 1 134 ? -5.094 -11.833 6.583 1.00 94.12 134 ASN A CA 1
ATOM 1054 C C . ASN A 1 134 ? -4.322 -11.463 5.306 1.00 94.12 134 ASN A C 1
ATOM 1056 O O . ASN A 1 134 ? -4.824 -11.673 4.208 1.00 94.12 134 ASN A O 1
ATOM 1060 N N . ALA A 1 135 ? -3.140 -10.859 5.438 1.00 97.00 135 ALA A N 1
ATOM 1061 C CA . ALA A 1 135 ? -2.405 -10.253 4.326 1.00 97.00 135 ALA A CA 1
ATOM 1062 C C . ALA A 1 135 ? -1.025 -10.878 4.083 1.00 97.00 135 ALA A C 1
ATOM 1064 O O . ALA A 1 135 ? -0.411 -10.609 3.054 1.00 97.00 135 ALA A O 1
ATOM 1065 N N . GLY A 1 136 ? -0.523 -11.703 5.002 1.00 96.69 136 GLY A N 1
ATOM 1066 C CA . GLY A 1 136 ? 0.827 -12.264 4.958 1.00 96.69 136 GLY A CA 1
ATOM 1067 C C . GLY A 1 136 ? 1.055 -13.122 3.722 1.00 96.69 136 GLY A C 1
ATOM 1068 O O . GLY A 1 136 ? 1.975 -12.846 2.962 1.00 96.69 136 GLY A O 1
ATOM 1069 N N . TYR A 1 137 ? 0.167 -14.084 3.452 1.00 97.06 137 TYR A N 1
ATOM 1070 C CA . TYR A 1 137 ? 0.308 -14.941 2.271 1.00 97.06 137 TYR A CA 1
ATOM 1071 C C . TYR A 1 137 ? 0.184 -14.150 0.961 1.00 97.06 137 TYR A C 1
ATOM 1073 O O . TYR A 1 137 ? 0.984 -14.334 0.048 1.00 97.06 137 TYR A O 1
ATOM 1081 N N . ALA A 1 138 ? -0.745 -13.189 0.895 1.00 97.50 138 ALA A N 1
ATOM 1082 C CA . ALA A 1 138 ? -0.845 -12.272 -0.241 1.00 97.50 138 ALA A CA 1
ATOM 1083 C C . ALA A 1 138 ? 0.434 -11.432 -0.426 1.00 97.50 138 ALA A C 1
ATOM 1085 O O . ALA A 1 138 ? 0.827 -11.159 -1.553 1.00 97.50 138 ALA A O 1
ATOM 1086 N N . THR A 1 139 ? 1.107 -11.058 0.667 1.00 98.12 139 THR A N 1
ATOM 1087 C CA . THR A 1 139 ? 2.387 -10.332 0.630 1.00 98.12 139 THR A CA 1
ATOM 1088 C C . THR A 1 139 ? 3.506 -11.220 0.102 1.00 98.12 139 THR A C 1
ATOM 1090 O O . THR A 1 139 ? 4.273 -10.779 -0.746 1.00 98.12 139 THR A O 1
ATOM 1093 N N . THR A 1 140 ? 3.575 -12.481 0.537 1.00 98.00 140 THR A N 1
ATOM 1094 C CA . THR A 1 140 ? 4.530 -13.460 -0.002 1.00 98.00 140 THR A CA 1
ATOM 1095 C C . THR A 1 140 ? 4.332 -13.662 -1.501 1.00 98.00 140 THR A C 1
ATOM 1097 O O . THR A 1 140 ? 5.294 -13.562 -2.256 1.00 98.00 140 THR A O 1
ATOM 1100 N N . LEU A 1 141 ? 3.090 -13.862 -1.951 1.00 97.50 141 LEU A N 1
ATOM 1101 C CA . LEU A 1 141 ? 2.777 -13.983 -3.377 1.00 97.50 141 LEU A CA 1
ATOM 1102 C C . LEU A 1 141 ? 3.091 -12.700 -4.159 1.00 97.50 141 LEU A C 1
ATOM 1104 O O . LEU A 1 141 ? 3.581 -12.779 -5.277 1.00 97.50 141 LEU A O 1
ATOM 1108 N N . ALA A 1 142 ? 2.855 -11.521 -3.579 1.00 97.62 142 ALA A N 1
ATOM 1109 C CA . ALA A 1 142 ? 3.203 -10.247 -4.204 1.00 97.62 142 ALA A CA 1
ATOM 1110 C C . ALA A 1 142 ? 4.723 -10.066 -4.362 1.00 97.62 142 ALA A C 1
ATOM 1112 O O . ALA A 1 142 ? 5.165 -9.517 -5.367 1.00 97.62 142 ALA A O 1
ATOM 1113 N N . MET A 1 143 ? 5.526 -10.546 -3.405 1.00 96.88 143 MET A N 1
ATOM 1114 C CA . MET A 1 143 ? 6.987 -10.558 -3.540 1.00 96.88 143 MET A CA 1
ATOM 1115 C C . MET A 1 143 ? 7.439 -11.512 -4.645 1.00 96.88 143 MET A C 1
ATOM 1117 O O . MET A 1 143 ? 8.258 -11.119 -5.466 1.00 96.88 143 MET A O 1
ATOM 1121 N N . LEU A 1 144 ? 6.877 -12.725 -4.710 1.00 96.50 144 LEU A N 1
ATOM 1122 C CA . LEU A 1 144 ? 7.158 -13.657 -5.809 1.00 96.50 144 LEU A CA 1
ATOM 1123 C C . LEU A 1 144 ? 6.765 -13.054 -7.162 1.00 96.50 144 LEU A C 1
ATOM 1125 O O . LEU A 1 144 ? 7.548 -13.089 -8.100 1.00 96.50 144 LEU A O 1
ATOM 1129 N N . TYR A 1 145 ? 5.606 -12.398 -7.239 1.00 94.44 145 TYR A N 1
ATOM 1130 C CA . TYR A 1 145 ? 5.193 -11.668 -8.434 1.00 94.44 145 TYR A CA 1
ATOM 1131 C C . TYR A 1 145 ? 6.207 -10.583 -8.821 1.00 94.44 145 TYR A C 1
ATOM 1133 O O . TYR A 1 145 ? 6.563 -10.477 -9.986 1.00 94.44 145 TYR A O 1
ATOM 1141 N N . LEU A 1 146 ? 6.726 -9.807 -7.866 1.00 93.38 146 LEU A N 1
ATOM 1142 C CA . LEU A 1 146 ? 7.758 -8.808 -8.155 1.00 93.38 146 LEU A CA 1
ATOM 1143 C C . LEU A 1 146 ? 9.068 -9.413 -8.670 1.00 93.38 146 LEU A C 1
ATOM 1145 O O . LEU A 1 146 ? 9.723 -8.772 -9.481 1.00 93.38 146 LEU A O 1
ATOM 1149 N N . LEU A 1 147 ? 9.442 -10.607 -8.207 1.00 90.88 147 LEU A N 1
ATOM 1150 C CA . LEU A 1 147 ? 10.672 -11.284 -8.624 1.00 90.88 147 LEU A CA 1
ATOM 1151 C C . LEU A 1 147 ? 10.528 -11.958 -9.993 1.00 90.88 147 LEU A C 1
ATOM 1153 O O . LEU A 1 147 ? 11.398 -11.804 -10.840 1.00 90.88 147 LEU A O 1
ATOM 1157 N N . ASP A 1 148 ? 9.426 -12.676 -10.214 1.00 89.69 148 ASP A N 1
ATOM 1158 C CA . ASP A 1 148 ? 9.248 -13.506 -11.411 1.00 89.69 148 ASP A CA 1
ATOM 1159 C C . ASP A 1 148 ? 8.590 -12.736 -12.557 1.00 89.69 148 ASP A C 1
ATOM 1161 O O . ASP A 1 148 ? 8.865 -12.959 -13.735 1.00 89.69 148 ASP A O 1
ATOM 1165 N N . CYS A 1 149 ? 7.663 -11.841 -12.214 1.00 88.88 149 CYS A N 1
ATOM 1166 C CA . CYS A 1 149 ? 6.933 -11.037 -13.180 1.00 88.88 149 CYS A CA 1
ATOM 1167 C C . CYS A 1 149 ? 7.482 -9.610 -13.231 1.00 88.88 149 CYS A C 1
ATOM 1169 O O . CYS A 1 149 ? 7.520 -9.033 -14.306 1.00 88.88 149 CYS A O 1
ATOM 1171 N N . GLY A 1 150 ? 7.902 -9.018 -12.119 1.00 90.81 150 GLY A N 1
ATOM 1172 C CA . GLY A 1 150 ? 8.163 -7.581 -12.037 1.00 90.81 150 GLY A CA 1
ATOM 1173 C C . GLY A 1 150 ? 6.925 -6.803 -11.587 1.00 90.81 150 GLY A C 1
ATOM 1174 O O . GLY A 1 150 ? 5.916 -7.365 -11.155 1.00 90.81 150 GLY A O 1
ATOM 1175 N N . TYR A 1 151 ? 6.991 -5.476 -11.657 1.00 93.00 151 TYR A N 1
ATOM 1176 C CA . TYR A 1 151 ? 5.886 -4.614 -11.240 1.00 93.00 151 TYR A CA 1
ATOM 1177 C C . TYR A 1 151 ? 4.878 -4.413 -12.381 1.00 93.00 151 TYR A C 1
ATOM 1179 O O . TYR A 1 151 ? 5.241 -4.375 -13.554 1.00 93.00 151 TYR A O 1
ATOM 1187 N N . GLY A 1 152 ? 3.601 -4.227 -12.048 1.00 91.81 152 GLY A N 1
ATOM 1188 C CA . GLY A 1 152 ? 2.604 -3.768 -13.019 1.00 91.81 152 GLY A CA 1
ATOM 1189 C C . GLY A 1 152 ? 1.302 -4.551 -13.010 1.00 91.81 152 GLY A C 1
ATOM 1190 O O . GLY A 1 152 ? 1.191 -5.642 -12.453 1.00 91.81 152 GLY A O 1
ATOM 1191 N N . GLU A 1 153 ? 0.306 -3.971 -13.663 1.00 90.25 153 GLU A N 1
ATOM 1192 C CA . GLU A 1 153 ? -0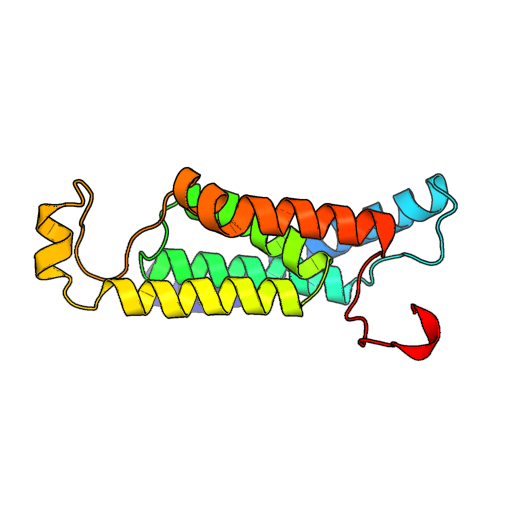.982 -4.582 -13.954 1.00 90.25 153 GLU A CA 1
ATOM 1193 C C . GLU A 1 153 ? -0.879 -5.333 -15.281 1.00 90.25 153 GLU A C 1
ATOM 1195 O O . GLU A 1 153 ? -0.809 -4.720 -16.345 1.00 90.25 153 GLU A O 1
ATOM 1200 N N . ARG A 1 154 ? -0.855 -6.666 -15.228 1.00 83.00 154 ARG A N 1
ATOM 1201 C CA . ARG A 1 154 ? -0.800 -7.500 -16.431 1.00 83.00 154 ARG A CA 1
ATOM 1202 C C . ARG A 1 154 ? -2.208 -7.926 -16.841 1.00 83.00 154 ARG A C 1
ATOM 1204 O O . ARG A 1 154 ? -2.938 -8.441 -15.990 1.00 83.00 154 ARG A O 1
ATOM 1211 N N . PRO A 1 155 ? -2.614 -7.726 -18.106 1.00 80.69 155 PRO A N 1
ATOM 1212 C CA . PRO A 1 155 ? -3.846 -8.317 -18.604 1.00 80.69 155 PRO A CA 1
ATOM 1213 C C . PRO A 1 155 ? -3.706 -9.842 -18.648 1.00 80.69 155 PRO A C 1
ATOM 1215 O O . PRO A 1 155 ? -2.608 -10.376 -18.815 1.00 80.6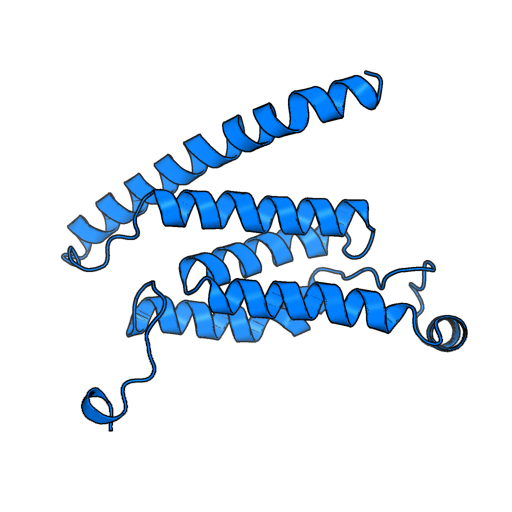9 155 PRO A O 1
ATOM 1218 N N . VAL A 1 156 ? -4.829 -10.544 -18.510 1.00 78.06 156 VAL A N 1
ATOM 1219 C CA . VAL A 1 156 ? -4.865 -11.991 -18.734 1.00 78.06 156 VAL A CA 1
ATOM 1220 C C . VAL A 1 156 ? -4.762 -12.223 -20.239 1.00 78.06 156 VAL A C 1
ATOM 1222 O O . VAL A 1 156 ? -5.718 -11.971 -20.969 1.00 78.06 156 VAL A O 1
ATOM 1225 N N . ASP A 1 157 ? -3.591 -12.656 -20.700 1.00 78.44 157 ASP A N 1
ATOM 1226 C CA . ASP A 1 157 ? -3.326 -12.953 -22.107 1.00 78.44 157 ASP A CA 1
ATOM 1227 C C . ASP A 1 157 ? -3.167 -14.464 -22.301 1.00 78.44 157 ASP A C 1
ATOM 1229 O O . ASP A 1 157 ? -2.095 -15.035 -22.098 1.00 78.44 157 ASP A O 1
ATOM 1233 N N . PHE A 1 158 ? -4.262 -15.126 -22.671 1.00 80.88 158 PHE A N 1
ATOM 1234 C CA . PHE A 1 158 ? -4.254 -16.569 -22.891 1.00 80.88 158 PHE A CA 1
ATOM 1235 C C . PHE A 1 158 ? -3.460 -16.980 -24.134 1.00 80.88 158 PHE A C 1
ATOM 1237 O O . PHE A 1 158 ? -2.967 -18.092 -24.154 1.00 80.88 158 PHE A O 1
ATOM 1244 N N . GLY A 1 159 ? -3.309 -16.114 -25.144 1.00 82.88 159 GLY A N 1
ATOM 1245 C CA . GLY A 1 159 ? -2.598 -16.468 -26.379 1.00 82.88 159 GLY A CA 1
ATOM 1246 C C . GLY A 1 159 ? -1.077 -16.390 -26.254 1.00 82.88 159 GLY A C 1
ATOM 1247 O O . GLY A 1 159 ? -0.358 -16.991 -27.047 1.00 82.88 159 GLY A O 1
ATOM 1248 N N . ARG A 1 160 ? -0.578 -15.634 -25.270 1.00 76.56 160 ARG A N 1
ATOM 1249 C CA . ARG A 1 160 ? 0.856 -15.505 -24.990 1.00 76.56 160 ARG A CA 1
ATOM 1250 C C . ARG A 1 160 ? 1.365 -16.494 -23.939 1.00 76.56 160 ARG A C 1
ATOM 1252 O O . ARG A 1 160 ? 2.548 -16.825 -23.964 1.00 76.56 160 ARG A O 1
ATOM 1259 N N . PHE A 1 161 ? 0.515 -16.906 -22.996 1.00 66.25 161 PHE A N 1
ATOM 1260 C CA . PHE A 1 161 ? 0.927 -17.654 -21.799 1.00 66.25 161 PHE A CA 1
ATOM 1261 C C . PHE A 1 161 ? 0.334 -19.072 -21.674 1.00 66.25 161 PHE A C 1
ATOM 1263 O O . PHE A 1 161 ? 0.691 -19.764 -20.721 1.00 66.25 161 PHE A O 1
ATOM 1270 N N . TYR A 1 162 ? -0.531 -19.507 -22.600 1.00 62.28 162 TYR A N 1
ATOM 1271 C CA . TYR A 1 162 ? -1.067 -20.874 -22.709 1.00 62.28 162 TYR A CA 1
ATOM 1272 C C . TYR A 1 162 ? -1.010 -21.356 -24.160 1.00 62.28 162 TYR A C 1
ATOM 1274 O O . TYR A 1 162 ? -0.862 -22.584 -24.346 1.00 62.28 162 TYR A O 1
#

Secondary structure (DSSP, 8-state):
--HHHHHHHHHHHHHHHHHHHHHHHHHHHHHHHHHHT-GGGPPPHHHHHHHHHHHHHHHHHHHHTTSB-HHHHHHHHHHHHHHHHH-HHHHHHHHHHHHHHHHHTTTTHHHHTTT-TT--SSS--B-HHHHHHHHHHHHHHHHHHHHHT-SS-----HHHH-

Radius of gyration: 18.48 Å; Cα contacts (8 Å, |Δi|>4): 155; chains: 1; bounding box: 49×44×51 Å

Nearest PDB structures (foldseek):
  8j9j-assembly1_N6  TM=2.534E-01  e=6.581E+00  Euglena gracilis